Protein AF-A0A2S2Q730-F1 (afdb_monomer_lite)

Secondary structure (DSSP, 8-state):
-HHHHHHHHHHHHHHHHHHHHHHHHHHHT--TTTTHHHHHHHHHTT----PPPEEPTTS-EE-SHHHHHHHHHHHHHHHS---TT---TTHHHHHHHHHHHHHH--S--TTHHHHHHHHHHHHHHHHTT---

Structure (mmCIF, N/CA/C/O backbone):
data_AF-A0A2S2Q730-F1
#
_entry.id   AF-A0A2S2Q730-F1
#
loop_
_atom_site.group_PDB
_atom_site.id
_atom_site.type_symbol
_atom_site.label_atom_id
_atom_site.label_alt_id
_atom_site.label_comp_id
_atom_site.label_asym_id
_atom_site.label_entity_id
_atom_site.label_seq_id
_atom_site.pdbx_PDB_ins_code
_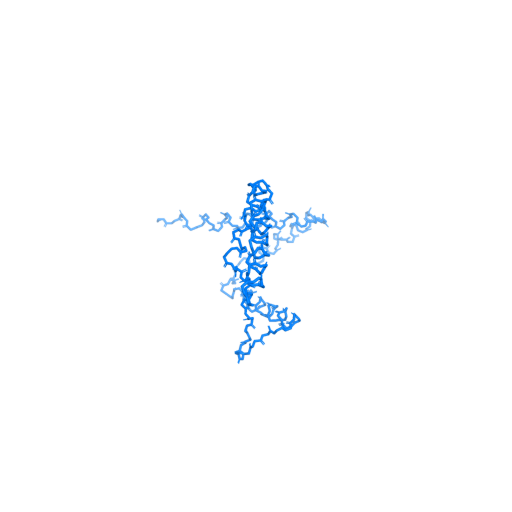atom_site.Cartn_x
_atom_site.Cartn_y
_atom_site.Cartn_z
_atom_site.occupancy
_atom_site.B_iso_or_equiv
_atom_site.auth_seq_id
_atom_site.auth_comp_id
_atom_site.auth_asym_id
_atom_site.auth_atom_id
_atom_site.pdbx_PDB_model_num
ATOM 1 N N . LYS A 1 1 ? -13.018 -8.496 44.611 1.00 72.00 1 LYS A N 1
ATOM 2 C CA . LYS A 1 1 ? -12.808 -9.065 43.246 1.00 72.00 1 LYS A CA 1
ATOM 3 C C . LYS A 1 1 ? -14.002 -8.853 42.290 1.00 72.00 1 LYS A C 1
ATOM 5 O O . LYS A 1 1 ? -13.782 -8.364 41.193 1.00 72.00 1 LYS A O 1
ATOM 10 N N . LYS A 1 2 ? -15.262 -9.133 42.680 1.00 88.69 2 LYS A N 1
ATOM 11 C CA . LYS A 1 2 ? -16.446 -9.005 41.788 1.00 88.69 2 LYS A CA 1
ATOM 12 C C . LYS A 1 2 ? -16.720 -7.584 41.255 1.00 88.69 2 LYS A C 1
ATOM 14 O O . LYS A 1 2 ? -17.036 -7.439 40.079 1.00 88.69 2 LYS A O 1
ATOM 19 N N . ILE A 1 3 ? -16.566 -6.551 42.090 1.00 93.50 3 ILE A N 1
ATOM 20 C CA . ILE A 1 3 ? -16.806 -5.144 41.705 1.00 93.50 3 ILE A CA 1
ATOM 21 C C . ILE A 1 3 ? -15.843 -4.707 40.591 1.00 93.50 3 ILE A C 1
ATOM 23 O O . ILE A 1 3 ? -16.283 -4.208 39.560 1.00 93.50 3 ILE A O 1
ATOM 27 N N . TYR A 1 4 ? -14.549 -4.992 40.749 1.00 94.69 4 TYR A N 1
ATOM 28 C CA . TYR A 1 4 ? -13.532 -4.700 39.734 1.00 94.69 4 TYR A CA 1
ATOM 29 C C . TYR A 1 4 ? -13.797 -5.423 38.410 1.00 94.69 4 TYR A C 1
ATOM 31 O O . TYR A 1 4 ? -13.734 -4.803 37.355 1.00 94.69 4 TYR A O 1
ATOM 39 N N . ASN A 1 5 ? -14.185 -6.702 38.452 1.00 96.12 5 ASN A N 1
ATOM 40 C CA . ASN A 1 5 ? -14.543 -7.447 37.240 1.00 96.12 5 ASN A CA 1
ATOM 41 C C . ASN A 1 5 ? -15.765 -6.840 36.534 1.00 96.12 5 ASN A C 1
ATOM 43 O O . ASN A 1 5 ? -15.797 -6.768 35.307 1.00 96.12 5 ASN A O 1
ATOM 47 N N . LYS A 1 6 ? -16.765 -6.378 37.300 1.00 96.25 6 LYS A N 1
ATOM 48 C CA . LYS A 1 6 ? -17.945 -5.700 36.750 1.00 96.25 6 LYS A CA 1
ATOM 49 C C . LYS A 1 6 ? -17.546 -4.401 36.053 1.00 96.25 6 LYS A C 1
ATOM 51 O O . LYS A 1 6 ? -17.939 -4.201 34.910 1.00 96.25 6 LYS A O 1
ATOM 56 N N . LEU A 1 7 ? -16.730 -3.569 36.701 1.00 96.19 7 LEU A N 1
ATOM 57 C CA . LEU A 1 7 ? -16.222 -2.320 36.124 1.00 96.19 7 LEU A CA 1
ATOM 58 C C . LEU A 1 7 ? -15.391 -2.570 34.859 1.00 96.19 7 LEU A C 1
ATOM 60 O O . LEU A 1 7 ? -15.644 -1.943 33.834 1.00 96.19 7 LEU A O 1
ATOM 64 N N . ALA A 1 8 ? -14.474 -3.538 34.891 1.00 96.44 8 ALA A N 1
ATOM 65 C CA . ALA A 1 8 ? -13.665 -3.911 33.734 1.00 96.44 8 ALA A CA 1
ATOM 66 C C . ALA A 1 8 ? -14.527 -4.390 32.554 1.00 96.44 8 ALA A C 1
ATOM 68 O O . ALA A 1 8 ? -14.286 -4.009 31.411 1.00 96.44 8 ALA A O 1
ATOM 69 N N . ASN A 1 9 ? -15.567 -5.187 32.813 1.00 97.12 9 ASN A N 1
ATOM 70 C CA . ASN A 1 9 ? -16.487 -5.642 31.771 1.00 97.12 9 ASN A CA 1
ATOM 71 C C . ASN A 1 9 ? -17.348 -4.503 31.215 1.00 97.12 9 ASN A C 1
ATOM 73 O O . ASN A 1 9 ? -17.600 -4.465 30.012 1.00 97.12 9 ASN A O 1
ATOM 77 N N . THR A 1 10 ? -17.787 -3.568 32.061 1.00 97.50 10 THR A N 1
ATOM 78 C CA . THR A 1 10 ? -18.490 -2.361 31.607 1.00 97.50 10 THR A CA 1
ATOM 79 C C . THR A 1 10 ? -17.595 -1.532 30.694 1.00 97.50 10 THR A C 1
ATOM 81 O O . THR A 1 10 ? -18.032 -1.149 29.612 1.00 97.50 10 THR A O 1
ATOM 84 N N . LEU 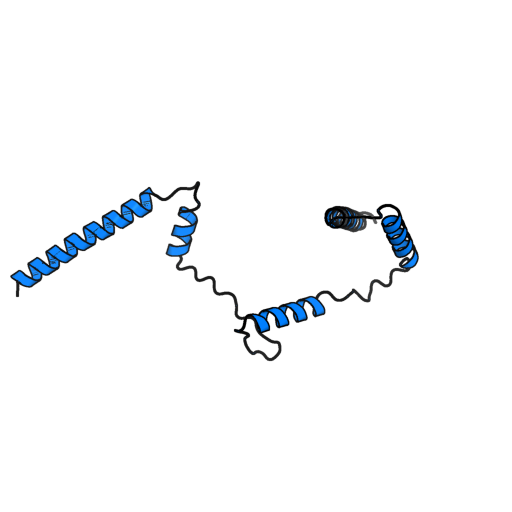A 1 11 ? -16.335 -1.320 31.082 1.00 97.56 11 LEU A N 1
ATOM 85 C CA . LEU A 1 11 ? -15.362 -0.595 30.271 1.00 97.56 11 LEU A CA 1
ATOM 86 C C . LEU A 1 11 ? -15.156 -1.268 28.910 1.00 97.56 11 LEU A C 1
ATOM 88 O O . LEU A 1 11 ? -15.295 -0.611 27.884 1.00 97.56 11 LEU A O 1
ATOM 92 N N . LYS A 1 12 ? -14.912 -2.586 28.894 1.00 97.44 12 LYS A N 1
ATOM 93 C CA . LYS A 1 12 ? -14.782 -3.365 27.651 1.00 97.44 12 LYS A CA 1
ATOM 94 C C . LYS A 1 12 ? -16.004 -3.197 26.749 1.00 97.44 12 LYS A C 1
ATOM 96 O O . LYS A 1 12 ? -15.851 -2.931 25.567 1.00 97.44 12 LYS A O 1
ATOM 101 N N . LYS A 1 13 ? -17.218 -3.275 27.309 1.00 97.88 13 LYS A N 1
ATOM 102 C CA . LYS A 1 13 ? -18.462 -3.071 26.548 1.00 97.88 13 LYS A CA 1
ATOM 103 C C . LYS A 1 13 ? -18.563 -1.672 25.948 1.00 97.88 13 LYS A C 1
ATOM 105 O O . LYS A 1 13 ? -19.032 -1.536 24.823 1.00 97.88 13 LYS A O 1
ATOM 110 N N . VAL A 1 14 ? -18.187 -0.637 26.699 1.00 97.94 14 VAL A N 1
ATOM 111 C CA . VAL A 1 14 ? -18.191 0.742 26.191 1.00 97.94 14 VAL A CA 1
ATOM 112 C C . VAL A 1 14 ? -17.170 0.892 25.067 1.00 97.94 14 VAL A C 1
ATOM 114 O O . VAL A 1 14 ? -17.517 1.430 24.021 1.00 97.94 14 VAL A O 1
ATOM 117 N N . LEU A 1 15 ? -15.961 0.357 25.243 1.00 98.00 15 LEU A N 1
ATOM 118 C CA . LEU A 1 15 ? -14.915 0.404 24.226 1.00 98.00 15 LEU A CA 1
ATOM 119 C C . LEU A 1 15 ? -15.357 -0.287 22.930 1.00 98.00 15 LEU A C 1
ATOM 121 O O . LEU A 1 15 ? -15.341 0.344 21.877 1.00 98.00 15 LEU A O 1
ATOM 125 N N . SER A 1 16 ? -15.886 -1.511 23.018 1.00 96.88 16 SER A N 1
ATOM 126 C CA . SER A 1 16 ? -16.391 -2.235 21.845 1.00 96.88 16 SER A CA 1
ATOM 127 C C . SER A 1 16 ? -17.521 -1.491 21.129 1.00 96.88 16 SER A C 1
ATOM 129 O O . SER A 1 16 ? -17.626 -1.552 19.910 1.00 96.88 16 SER A O 1
ATOM 131 N N . LYS A 1 17 ? -18.369 -0.744 21.851 1.00 97.88 17 LYS A N 1
ATOM 132 C CA . LYS A 1 17 ? -19.395 0.101 21.213 1.00 97.88 17 LYS A CA 1
ATOM 133 C C . LYS A 1 17 ? -18.782 1.250 20.411 1.00 97.88 17 LYS A C 1
ATOM 135 O O . LYS A 1 17 ? -19.303 1.579 19.348 1.00 97.88 17 LYS A O 1
ATOM 140 N N . VAL A 1 18 ? -17.717 1.871 20.920 1.00 97.75 18 VAL A N 1
ATOM 141 C CA . VAL A 1 18 ? -17.009 2.949 20.212 1.00 97.75 18 VAL A CA 1
ATOM 142 C C . VAL A 1 18 ? -16.309 2.397 18.972 1.00 97.75 18 VAL A C 1
ATOM 144 O O . VAL A 1 18 ? -16.448 2.973 17.895 1.00 97.75 18 VAL A O 1
ATOM 147 N N . GLU A 1 19 ? -15.625 1.260 19.102 1.00 96.56 19 GLU A N 1
ATOM 148 C CA . GLU A 1 19 ? -14.963 0.572 17.988 1.00 96.56 19 GLU A CA 1
ATOM 149 C C . GLU A 1 19 ? -15.966 0.178 16.899 1.00 96.56 19 GLU A C 1
ATOM 151 O O . GLU A 1 19 ? -15.765 0.523 15.736 1.00 96.56 19 GLU A O 1
ATOM 156 N N . ASN A 1 20 ? -17.096 -0.432 17.278 1.00 97.06 20 ASN A N 1
ATOM 157 C CA . ASN A 1 20 ? -18.156 -0.783 16.334 1.00 97.06 20 ASN A CA 1
ATOM 158 C C . ASN A 1 20 ? -18.705 0.449 15.617 1.00 97.06 20 ASN A C 1
ATOM 160 O O . ASN A 1 20 ? -18.832 0.438 14.401 1.00 97.06 20 ASN A O 1
ATOM 164 N N . ARG A 1 21 ? -18.983 1.544 16.336 1.00 97.44 21 ARG A N 1
ATOM 165 C CA . ARG A 1 21 ? -19.459 2.783 15.700 1.00 97.44 21 ARG A CA 1
ATOM 166 C C . ARG A 1 21 ? -18.443 3.332 14.696 1.00 97.44 21 ARG A C 1
ATOM 168 O O . ARG A 1 21 ? -18.834 3.796 13.631 1.00 97.44 21 ARG A O 1
ATOM 175 N N . SER A 1 22 ? -17.154 3.284 15.027 1.00 95.75 22 SER A N 1
ATOM 176 C CA . SER A 1 22 ? -16.087 3.692 14.109 1.00 95.75 22 SER A CA 1
ATOM 177 C C . SER A 1 22 ? -16.070 2.819 12.849 1.00 95.75 22 SER A C 1
ATOM 179 O O . SER A 1 22 ? -15.966 3.336 11.738 1.00 95.75 22 SER A O 1
ATOM 181 N N . PHE A 1 23 ? -16.248 1.506 13.011 1.00 94.56 23 PHE A N 1
ATOM 182 C CA . PHE A 1 23 ? -16.305 0.557 11.903 1.00 94.56 23 PHE A CA 1
ATOM 183 C C . PHE A 1 23 ? -17.538 0.759 11.009 1.00 94.56 23 PHE A C 1
ATOM 185 O O . PHE A 1 23 ? -17.398 0.823 9.791 1.00 94.56 23 PHE A O 1
ATOM 192 N N . GLU A 1 24 ? -18.723 0.964 11.585 1.00 96.25 24 GLU A N 1
ATOM 193 C CA . GLU A 1 24 ? -19.940 1.284 10.822 1.00 96.25 24 GLU A CA 1
ATOM 194 C C . GLU A 1 24 ? -19.788 2.594 10.033 1.00 96.25 24 GLU A C 1
ATOM 196 O O . GLU A 1 24 ? -20.123 2.678 8.849 1.00 96.25 24 GLU A O 1
ATOM 201 N N . ASN A 1 25 ? -19.204 3.620 10.656 1.00 95.69 25 ASN A N 1
ATOM 202 C CA . ASN A 1 25 ? -18.891 4.873 9.972 1.00 95.69 25 ASN A CA 1
ATOM 203 C C . ASN A 1 25 ? -17.887 4.658 8.831 1.00 95.69 25 ASN A C 1
ATOM 205 O O . ASN A 1 25 ? -17.995 5.280 7.778 1.00 95.69 25 ASN A O 1
ATOM 209 N N . PHE A 1 26 ? -16.899 3.784 9.012 1.00 94.12 26 PHE A N 1
ATOM 210 C CA . PHE A 1 26 ? -15.968 3.436 7.945 1.00 94.12 26 PHE A CA 1
ATOM 211 C C . PHE A 1 26 ? -16.687 2.765 6.768 1.00 94.12 26 PHE A C 1
ATOM 213 O O . PHE A 1 26 ? -16.485 3.191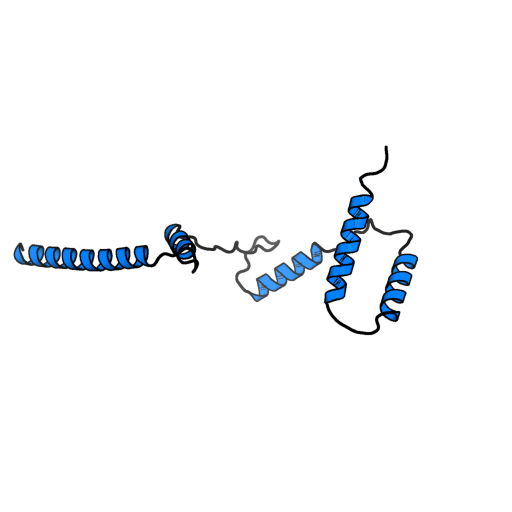 5.633 1.00 94.12 26 PHE A O 1
ATOM 220 N N . LEU A 1 27 ? -17.556 1.781 7.030 1.00 92.75 27 LEU A N 1
ATOM 221 C CA . LEU A 1 27 ? -18.307 1.063 5.995 1.00 92.75 27 LEU A CA 1
ATOM 222 C C . LEU A 1 27 ? -19.260 1.975 5.215 1.00 92.75 27 LEU A C 1
ATOM 224 O O . LEU A 1 27 ? -19.306 1.910 3.989 1.00 92.75 27 LEU A O 1
ATOM 228 N N . THR A 1 28 ? -19.986 2.851 5.909 1.00 94.31 28 THR A N 1
ATOM 229 C CA . THR A 1 28 ? -20.949 3.781 5.289 1.00 94.31 28 THR A CA 1
ATOM 230 C C . THR A 1 28 ? -20.286 4.847 4.418 1.00 94.31 28 THR A C 1
ATOM 232 O O . THR A 1 28 ? -20.888 5.314 3.455 1.00 94.31 28 THR A O 1
ATOM 235 N N . ASN A 1 29 ? -19.034 5.205 4.709 1.00 93.38 29 ASN A N 1
ATOM 236 C CA . ASN A 1 29 ? -18.263 6.165 3.919 1.00 93.38 29 ASN A CA 1
ATOM 237 C C . ASN A 1 29 ? -17.558 5.542 2.697 1.00 93.38 29 ASN A C 1
ATOM 239 O O . ASN A 1 29 ? -16.900 6.260 1.934 1.00 93.38 29 ASN A O 1
ATOM 243 N N . LEU A 1 30 ? -17.669 4.224 2.488 1.00 94.06 30 LEU A N 1
ATOM 244 C CA . LEU A 1 30 ? -17.142 3.575 1.290 1.00 94.06 30 LEU A CA 1
ATOM 245 C C . LEU A 1 30 ? -17.964 3.977 0.061 1.00 94.06 30 LEU A C 1
ATOM 247 O O . LEU A 1 30 ? -19.187 3.893 0.034 1.00 94.06 30 LEU A O 1
ATOM 251 N N . SER A 1 31 ? -17.269 4.399 -0.990 1.00 93.62 31 SER A N 1
ATOM 252 C CA . SER A 1 31 ? -17.857 4.875 -2.238 1.00 93.62 31 SER A CA 1
ATOM 253 C C . SER A 1 31 ? -17.044 4.406 -3.442 1.00 93.62 31 SER A C 1
ATOM 255 O O . SER A 1 31 ? -15.813 4.307 -3.405 1.00 93.62 31 SER A O 1
ATOM 257 N N . THR A 1 32 ? -17.748 4.147 -4.542 1.00 89.19 32 THR A N 1
ATOM 258 C CA . THR A 1 32 ? -17.171 3.788 -5.843 1.00 89.19 32 THR A CA 1
ATOM 259 C C . THR A 1 32 ? -16.455 4.959 -6.510 1.00 89.19 32 THR A C 1
ATOM 261 O O . THR A 1 32 ? -15.517 4.747 -7.271 1.00 89.19 32 THR A O 1
ATOM 264 N N . ASN A 1 33 ? -16.848 6.198 -6.203 1.00 91.94 33 ASN A N 1
ATOM 265 C CA . ASN A 1 33 ? -16.419 7.377 -6.964 1.00 91.94 33 ASN A CA 1
ATOM 266 C C . ASN A 1 33 ? -15.060 7.929 -6.507 1.00 91.94 33 ASN 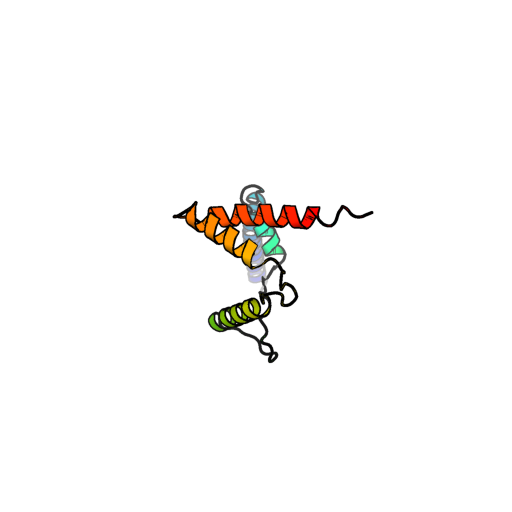A C 1
ATOM 268 O O . ASN A 1 33 ? -14.353 8.565 -7.279 1.00 91.94 33 ASN A O 1
ATOM 272 N N . ASN A 1 34 ? -14.683 7.693 -5.249 1.00 89.69 34 ASN A N 1
ATOM 273 C CA . ASN A 1 34 ? -13.476 8.255 -4.628 1.00 89.69 34 ASN A CA 1
ATOM 274 C C . ASN A 1 34 ? -12.356 7.214 -4.410 1.00 89.69 34 ASN A C 1
ATOM 276 O O . ASN A 1 34 ? -11.350 7.502 -3.756 1.00 89.69 34 ASN A O 1
ATOM 280 N N . GLY A 1 35 ? -12.538 5.983 -4.907 1.00 90.19 35 GLY A N 1
ATOM 281 C CA . GLY A 1 35 ? -11.573 4.887 -4.763 1.00 90.19 35 GLY A CA 1
ATOM 282 C C . GLY A 1 35 ? -11.379 4.381 -3.325 1.00 90.19 35 GLY A C 1
ATOM 283 O O . GLY A 1 35 ? -10.429 3.640 -3.061 1.00 90.19 35 GLY A O 1
ATOM 284 N N . SER A 1 36 ? -12.245 4.766 -2.382 1.00 93.19 36 SER A N 1
ATOM 285 C CA . SER A 1 36 ? -12.170 4.326 -0.980 1.00 93.19 36 SER A CA 1
ATOM 286 C C . SER A 1 36 ? -12.358 2.815 -0.829 1.00 93.19 36 SER A C 1
ATOM 288 O O . SER A 1 36 ? -11.646 2.206 -0.035 1.00 93.19 36 SER A O 1
ATOM 290 N N . ILE A 1 37 ? -13.209 2.192 -1.654 1.00 94.12 37 ILE A N 1
ATOM 291 C CA . ILE A 1 37 ? -13.396 0.730 -1.690 1.00 94.12 37 ILE A CA 1
ATOM 292 C C . ILE A 1 37 ? -12.073 0.015 -1.985 1.00 94.12 37 ILE A C 1
ATOM 294 O O . ILE A 1 37 ? -11.695 -0.907 -1.268 1.00 94.12 37 ILE A O 1
ATOM 298 N N . TRP A 1 38 ? -11.323 0.466 -2.995 1.00 90.69 38 TRP A N 1
ATOM 299 C CA . TRP A 1 38 ? -10.028 -0.131 -3.328 1.00 90.69 38 TRP A CA 1
ATOM 300 C C . TRP A 1 38 ? -9.018 0.023 -2.188 1.00 90.69 38 TRP A C 1
ATOM 302 O O . TRP A 1 38 ? -8.302 -0.921 -1.861 1.00 90.69 38 TRP A O 1
ATOM 312 N N . LYS A 1 39 ? -8.982 1.192 -1.535 1.00 90.31 39 LYS A N 1
ATOM 313 C CA . LYS A 1 39 ? -8.121 1.417 -0.363 1.00 90.31 39 LYS A CA 1
ATOM 314 C C . LYS A 1 39 ? -8.492 0.481 0.792 1.00 90.31 39 LYS A C 1
ATOM 316 O O . LYS A 1 39 ? -7.601 -0.137 1.367 1.00 90.31 39 LYS A O 1
ATOM 321 N N . ALA A 1 40 ? -9.782 0.337 1.090 1.00 92.75 40 ALA A N 1
ATOM 322 C CA . ALA A 1 40 ? -10.296 -0.562 2.120 1.00 92.75 40 ALA A CA 1
ATOM 323 C C . ALA A 1 40 ? -9.971 -2.035 1.823 1.00 92.75 40 ALA A C 1
ATOM 325 O O . ALA A 1 40 ? -9.459 -2.746 2.689 1.00 92.75 40 ALA A O 1
ATOM 326 N N . ALA A 1 41 ? -10.189 -2.475 0.582 1.00 91.44 41 ALA A N 1
ATOM 327 C CA . ALA A 1 41 ? -9.847 -3.819 0.127 1.00 91.44 41 ALA A CA 1
ATOM 328 C C . ALA A 1 41 ? -8.337 -4.079 0.237 1.00 91.44 41 ALA A C 1
ATOM 330 O O . ALA A 1 41 ? -7.914 -5.101 0.772 1.00 91.44 41 ALA A O 1
ATOM 331 N N . LYS A 1 42 ? -7.508 -3.118 -0.190 1.00 88.81 42 LYS A N 1
ATOM 332 C CA . LYS A 1 42 ? -6.045 -3.208 -0.105 1.00 88.81 42 LYS A CA 1
ATOM 333 C C . LYS A 1 42 ? -5.552 -3.345 1.339 1.00 88.81 42 LYS A C 1
ATOM 335 O O . LYS A 1 42 ? -4.651 -4.143 1.595 1.00 88.81 42 LYS A O 1
ATOM 340 N N . LEU A 1 43 ? -6.134 -2.581 2.266 1.00 89.12 43 LEU A N 1
ATOM 341 C CA . LEU A 1 43 ? -5.837 -2.685 3.697 1.00 89.12 43 LEU A CA 1
ATOM 342 C C . LEU A 1 43 ? -6.259 -4.049 4.255 1.00 89.12 43 LEU A C 1
ATOM 344 O O . LEU A 1 43 ? -5.466 -4.684 4.941 1.00 89.12 43 LEU A O 1
ATOM 348 N N . SER A 1 44 ? -7.455 -4.527 3.899 1.00 88.31 44 SER A N 1
ATOM 349 C CA . SER A 1 44 ? -7.997 -5.818 4.360 1.00 88.31 44 SER A CA 1
ATOM 350 C C . SER A 1 44 ? -7.167 -7.012 3.888 1.00 88.31 44 SER A C 1
ATOM 352 O O . SER A 1 44 ? -6.992 -7.980 4.617 1.00 88.31 44 SER A O 1
ATOM 354 N N . LEU A 1 45 ? -6.596 -6.927 2.686 1.00 89.12 45 LEU A N 1
ATOM 355 C CA . LEU A 1 45 ? -5.699 -7.948 2.143 1.00 89.12 45 LEU A CA 1
ATOM 356 C C . LEU A 1 45 ? -4.279 -7.879 2.723 1.00 89.12 45 LEU A C 1
ATOM 358 O O . LEU A 1 45 ? -3.419 -8.655 2.312 1.00 89.12 45 LEU A O 1
ATOM 362 N N . HIS A 1 46 ? -4.005 -6.934 3.634 1.00 83.06 46 HIS A N 1
ATOM 363 C CA . HIS A 1 46 ? -2.676 -6.687 4.200 1.00 83.06 46 HIS A CA 1
ATOM 364 C C . HIS A 1 46 ? -1.606 -6.575 3.103 1.00 83.06 46 HIS A C 1
ATOM 366 O O . HIS A 1 46 ? -0.462 -7.004 3.279 1.00 83.06 46 HIS A O 1
ATOM 372 N N . TYR A 1 47 ? -1.984 -6.023 1.945 1.00 79.00 47 TYR A N 1
ATOM 373 C CA . TYR A 1 47 ? -1.132 -6.041 0.768 1.00 79.00 47 TYR A CA 1
ATOM 374 C C . TYR A 1 47 ? 0.100 -5.166 1.010 1.00 79.00 47 TYR A C 1
ATOM 376 O O . TYR A 1 47 ? 0.054 -3.934 0.919 1.00 79.00 47 TYR A O 1
ATOM 384 N N . LYS A 1 48 ? 1.223 -5.817 1.314 1.00 75.62 48 LYS A N 1
ATOM 385 C CA . LYS A 1 48 ? 2.535 -5.186 1.345 1.00 75.62 48 LYS A CA 1
ATOM 386 C C . LYS A 1 48 ? 3.054 -5.173 -0.082 1.00 75.62 48 LYS A C 1
ATOM 388 O O . LYS A 1 48 ? 3.308 -6.224 -0.663 1.00 75.62 48 LYS A O 1
ATOM 393 N N . VAL A 1 49 ? 3.209 -3.976 -0.646 1.00 70.62 49 VAL A N 1
ATOM 394 C CA . VAL A 1 49 ? 3.984 -3.797 -1.877 1.00 70.62 49 VAL A CA 1
ATOM 395 C C . VAL A 1 49 ? 5.435 -4.104 -1.517 1.00 70.62 49 VAL A C 1
ATOM 397 O O . VAL A 1 49 ? 6.196 -3.210 -1.153 1.00 70.62 49 VAL A O 1
ATOM 400 N N . THR A 1 50 ? 5.818 -5.374 -1.554 1.00 72.06 50 THR A N 1
ATOM 401 C CA . THR A 1 50 ? 7.227 -5.740 -1.509 1.00 72.06 50 THR A CA 1
ATOM 402 C C . THR A 1 50 ? 7.759 -5.495 -2.907 1.00 72.06 50 THR A C 1
ATOM 404 O O . THR A 1 50 ? 7.468 -6.254 -3.830 1.00 72.06 50 THR A O 1
ATOM 407 N N . THR A 1 51 ? 8.496 -4.402 -3.097 1.00 68.06 51 THR A N 1
ATOM 408 C CA . THR A 1 51 ? 9.314 -4.283 -4.300 1.00 68.06 51 THR A CA 1
ATOM 409 C C . THR A 1 51 ? 10.343 -5.411 -4.240 1.00 68.06 51 THR A C 1
ATOM 411 O O . THR A 1 51 ? 11.044 -5.527 -3.230 1.00 68.06 51 THR A O 1
ATOM 414 N N . PRO A 1 52 ? 10.399 -6.300 -5.248 1.00 70.06 52 PRO A N 1
ATOM 415 C CA . PRO A 1 52 ? 11.372 -7.379 -5.234 1.00 70.06 52 PRO A CA 1
ATOM 416 C C . PRO A 1 52 ? 12.764 -6.762 -5.122 1.00 70.06 52 PRO A C 1
ATOM 418 O O . PRO A 1 52 ? 13.082 -5.781 -5.803 1.00 70.06 52 PRO A O 1
ATOM 421 N N . SER A 1 53 ? 13.576 -7.295 -4.212 1.00 73.44 53 SER A N 1
ATOM 422 C CA . SER A 1 53 ? 14.935 -6.816 -4.015 1.00 73.44 53 SER A CA 1
ATOM 423 C C . SER A 1 53 ? 15.714 -7.007 -5.312 1.00 73.44 53 SER A C 1
ATOM 425 O O . SER A 1 53 ? 15.807 -8.108 -5.856 1.00 73.44 53 SER A O 1
ATOM 427 N N . ILE A 1 54 ? 16.258 -5.910 -5.831 1.00 81.62 54 ILE A N 1
ATOM 428 C CA . ILE A 1 54 ? 16.994 -5.926 -7.089 1.00 81.62 54 ILE A CA 1
ATOM 429 C C . ILE A 1 54 ? 18.319 -6.644 -6.843 1.00 81.62 54 ILE A C 1
ATOM 431 O O . ILE A 1 54 ? 19.087 -6.260 -5.957 1.00 81.62 54 ILE A O 1
ATOM 435 N N . ARG A 1 55 ? 18.544 -7.722 -7.594 1.00 85.75 55 ARG A N 1
ATOM 436 C CA . ARG A 1 55 ? 19.694 -8.610 -7.431 1.00 85.75 55 ARG A CA 1
ATOM 437 C C . ARG A 1 55 ? 20.777 -8.257 -8.445 1.00 85.75 55 ARG A C 1
ATOM 439 O O . ARG A 1 55 ? 20.494 -8.096 -9.631 1.00 85.75 55 ARG A O 1
ATOM 446 N N . ARG A 1 56 ? 22.012 -8.140 -7.970 1.00 85.19 56 ARG A N 1
ATOM 447 C CA . ARG A 1 56 ? 23.210 -8.044 -8.808 1.00 85.19 56 ARG A CA 1
ATOM 448 C C . ARG A 1 56 ? 23.540 -9.398 -9.433 1.00 85.19 56 ARG A C 1
ATOM 450 O O . ARG A 1 56 ? 23.067 -10.445 -8.993 1.00 85.19 56 ARG A O 1
ATOM 457 N N . SER A 1 57 ? 24.382 -9.370 -10.460 1.00 83.38 57 SER A N 1
ATOM 458 C CA . SER A 1 57 ? 24.908 -10.570 -11.122 1.00 83.38 57 SER A CA 1
ATOM 459 C C . SER A 1 57 ? 25.770 -11.442 -10.202 1.00 83.38 57 SER A C 1
ATOM 461 O O . SER A 1 57 ? 25.849 -12.644 -10.414 1.00 83.38 57 SER A O 1
ATOM 463 N N . ASP A 1 58 ? 26.369 -10.854 -9.163 1.00 84.44 58 ASP A N 1
ATOM 464 C CA . ASP A 1 58 ? 27.110 -11.549 -8.096 1.00 84.44 58 ASP A CA 1
ATOM 465 C C . ASP A 1 58 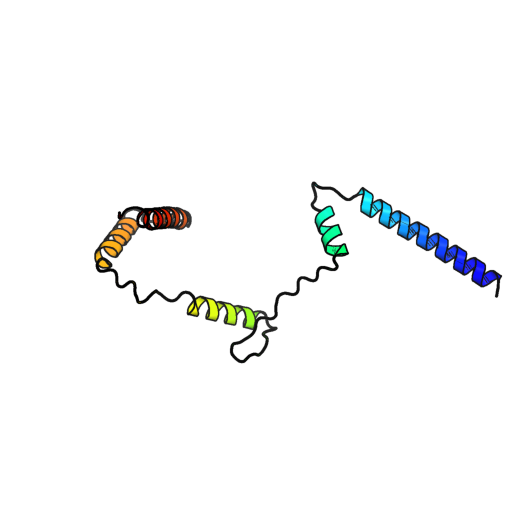? 26.190 -12.295 -7.104 1.00 84.44 58 ASP A C 1
ATOM 467 O O . ASP A 1 58 ? 26.655 -12.996 -6.209 1.00 84.44 58 ASP A O 1
ATOM 471 N N . GLY A 1 59 ? 24.872 -12.140 -7.245 1.00 83.44 59 GLY A N 1
ATOM 472 C CA . GLY A 1 59 ? 23.873 -12.734 -6.374 1.00 83.44 59 GLY A CA 1
ATOM 473 C C . GLY A 1 59 ? 23.524 -11.915 -5.129 1.00 83.44 59 GLY A C 1
ATOM 474 O O . GLY A 1 59 ? 22.591 -12.315 -4.427 1.00 83.44 59 GLY A O 1
ATOM 475 N N . SER A 1 60 ? 24.194 -10.785 -4.881 1.00 87.56 60 SER A N 1
ATOM 476 C CA . SER A 1 60 ? 23.913 -9.858 -3.779 1.00 87.56 60 SER A CA 1
ATOM 477 C C . SER A 1 60 ? 22.691 -8.974 -4.060 1.00 87.56 60 SER A C 1
ATOM 479 O O . SER A 1 60 ? 22.294 -8.764 -5.209 1.00 87.56 60 SER A O 1
ATOM 481 N N . TYR A 1 61 ? 22.077 -8.435 -3.005 1.00 87.31 61 TYR A N 1
ATOM 482 C CA . TYR A 1 61 ? 20.930 -7.530 -3.123 1.00 87.31 61 TYR A CA 1
ATOM 483 C C . TYR A 1 61 ? 21.344 -6.065 -3.013 1.00 87.31 61 TYR A C 1
ATOM 485 O O . TYR A 1 61 ? 22.212 -5.698 -2.218 1.00 87.31 61 TYR A O 1
ATOM 493 N N . VAL A 1 62 ? 20.675 -5.213 -3.789 1.00 88.88 62 VAL A N 1
ATOM 494 C CA . VAL A 1 62 ? 20.889 -3.766 -3.776 1.00 88.88 62 VAL A CA 1
ATOM 495 C C . VAL A 1 62 ? 19.800 -3.071 -2.972 1.00 88.88 62 VAL A C 1
ATOM 497 O O . VAL A 1 62 ? 18.629 -3.055 -3.355 1.00 88.88 62 VAL A O 1
ATOM 500 N N . SER A 1 63 ? 20.193 -2.475 -1.849 1.00 84.62 63 SER A N 1
ATOM 501 C CA . SER A 1 63 ? 19.295 -1.724 -0.969 1.00 84.62 63 SER A CA 1
ATOM 502 C C . SER A 1 63 ? 19.298 -0.219 -1.258 1.00 84.62 63 SER A C 1
ATOM 504 O O . SER A 1 63 ? 18.230 0.395 -1.207 1.00 84.62 63 SER A O 1
ATOM 506 N N . SER A 1 64 ? 20.451 0.363 -1.611 1.00 88.81 64 SER A N 1
ATOM 507 C CA . SER A 1 64 ? 20.600 1.797 -1.889 1.00 88.81 64 SER A CA 1
ATOM 508 C C . SER A 1 64 ? 19.928 2.213 -3.197 1.00 88.81 64 SER A C 1
ATOM 510 O O . SER A 1 64 ? 19.959 1.487 -4.190 1.00 88.81 64 SER A O 1
ATOM 512 N N . ASP A 1 65 ? 19.332 3.406 -3.210 1.00 87.69 65 ASP A N 1
ATOM 513 C CA . ASP A 1 65 ? 18.664 3.945 -4.398 1.00 87.69 65 ASP A CA 1
ATOM 514 C C . ASP A 1 65 ? 19.641 4.158 -5.567 1.00 87.69 65 ASP A C 1
ATOM 516 O O . ASP A 1 65 ? 19.395 3.703 -6.685 1.00 87.69 65 ASP A O 1
ATOM 520 N N . SER A 1 66 ? 20.819 4.721 -5.277 1.00 91.12 66 SER A N 1
ATOM 521 C CA . SER A 1 66 ? 21.898 4.897 -6.256 1.00 91.12 66 SER A CA 1
ATOM 522 C C . SER A 1 66 ? 22.319 3.578 -6.901 1.00 91.12 66 SER A C 1
ATOM 524 O O . SER A 1 66 ? 22.431 3.493 -8.123 1.00 91.12 66 SER A O 1
ATOM 526 N N . GLY A 1 67 ? 22.471 2.521 -6.100 1.00 89.81 67 GLY A N 1
ATOM 527 C CA . GLY A 1 67 ? 22.835 1.204 -6.608 1.00 89.81 67 GLY A CA 1
ATOM 528 C C . GLY A 1 67 ? 21.743 0.601 -7.493 1.00 89.81 67 GLY A C 1
ATOM 529 O O . GLY A 1 67 ? 22.054 -0.065 -8.479 1.00 89.81 67 GLY A O 1
ATOM 530 N N . LYS A 1 68 ? 20.461 0.819 -7.164 1.00 89.62 68 LYS A N 1
ATOM 531 C CA . LYS A 1 68 ? 19.341 0.361 -8.003 1.00 89.62 68 LYS A CA 1
ATOM 532 C C . LYS A 1 68 ? 19.359 1.077 -9.349 1.00 89.62 68 LYS A C 1
ATOM 534 O O . LYS A 1 68 ? 19.234 0.419 -10.378 1.00 89.62 68 LYS A O 1
ATOM 539 N N . SER A 1 69 ? 19.550 2.397 -9.338 1.00 91.69 69 SER A N 1
ATOM 540 C CA . SER A 1 69 ? 19.632 3.223 -10.547 1.00 91.69 69 SER A CA 1
ATOM 541 C C . SER A 1 69 ? 20.760 2.766 -11.473 1.00 91.69 69 SER A C 1
ATOM 543 O O . SER A 1 69 ? 20.543 2.535 -12.663 1.00 91.69 69 SER A O 1
ATOM 545 N N . GLU A 1 70 ? 21.950 2.539 -10.918 1.00 92.81 70 GLU A N 1
ATOM 546 C CA . GLU A 1 70 ? 23.099 2.060 -11.684 1.00 92.81 70 GLU A CA 1
ATOM 547 C C . GLU A 1 70 ? 22.857 0.673 -12.291 1.00 92.81 70 GLU A C 1
ATOM 549 O O . GLU A 1 70 ? 23.136 0.444 -13.470 1.00 92.81 70 GLU A O 1
ATOM 554 N N . LEU A 1 71 ? 22.261 -0.244 -11.528 1.00 92.31 71 LEU A N 1
ATOM 555 C CA . LEU A 1 71 ? 21.950 -1.585 -12.016 1.00 92.31 71 LEU A CA 1
ATOM 556 C C . LEU A 1 71 ? 20.910 -1.558 -13.140 1.00 92.31 71 LEU A C 1
ATOM 558 O O . LEU A 1 71 ? 21.090 -2.228 -14.157 1.00 92.31 71 LEU A O 1
ATOM 562 N N . PHE A 1 72 ? 19.862 -0.742 -13.001 1.00 90.38 72 PHE A N 1
ATOM 563 C CA . PHE A 1 72 ? 18.882 -0.534 -14.065 1.00 90.38 72 PHE A CA 1
ATOM 564 C C . PHE A 1 72 ? 19.509 0.080 -15.315 1.00 90.38 72 PHE A C 1
ATOM 566 O O . PHE A 1 72 ? 19.248 -0.403 -16.418 1.00 90.38 72 PHE A O 1
ATOM 573 N N . LYS A 1 73 ? 20.363 1.098 -15.160 1.00 92.88 73 LYS A N 1
ATOM 574 C CA . LYS A 1 73 ? 21.106 1.711 -16.270 1.00 92.88 73 LYS A CA 1
ATOM 575 C C . LYS A 1 73 ? 21.907 0.657 -17.033 1.00 92.88 73 LYS A C 1
ATOM 577 O O . LYS A 1 73 ? 21.795 0.571 -18.255 1.00 92.88 73 LYS A O 1
ATOM 582 N N . ASN A 1 74 ? 22.671 -0.163 -16.316 1.00 92.44 74 ASN A N 1
ATOM 583 C CA . ASN A 1 74 ? 23.507 -1.201 -16.914 1.00 92.44 74 ASN A CA 1
ATOM 584 C C . ASN A 1 74 ? 22.659 -2.285 -17.595 1.00 92.44 74 ASN A C 1
ATOM 586 O O . ASN A 1 74 ? 22.978 -2.715 -18.701 1.00 92.44 74 ASN A O 1
ATOM 590 N N . HIS A 1 75 ? 21.546 -2.690 -16.980 1.00 92.00 75 HIS A N 1
ATOM 591 C CA . HIS A 1 75 ? 20.620 -3.652 -17.574 1.00 92.00 75 HIS A CA 1
ATOM 592 C C . HIS A 1 75 ? 20.025 -3.140 -18.892 1.00 92.00 75 HIS A C 1
ATOM 594 O O . HIS A 1 75 ? 20.080 -3.844 -19.898 1.00 92.00 75 HIS A O 1
ATOM 600 N N . ILE A 1 76 ? 19.518 -1.903 -18.914 1.00 92.31 76 ILE A N 1
ATOM 601 C CA . ILE A 1 76 ? 18.972 -1.269 -20.124 1.00 92.31 76 ILE A CA 1
ATOM 602 C C . ILE A 1 76 ? 20.049 -1.187 -21.208 1.00 92.31 76 ILE A C 1
ATOM 604 O O . ILE A 1 76 ? 19.804 -1.589 -22.342 1.00 92.31 76 ILE A O 1
ATOM 608 N N . PHE A 1 77 ? 21.253 -0.729 -20.866 1.00 92.62 77 PHE A N 1
ATOM 609 C CA . PHE A 1 77 ? 22.361 -0.649 -21.819 1.00 92.62 77 PHE A CA 1
ATOM 610 C C . PHE A 1 77 ? 22.694 -2.011 -22.451 1.00 92.62 77 PHE A C 1
ATOM 612 O O . PHE A 1 77 ? 22.940 -2.098 -23.651 1.00 92.62 77 PHE A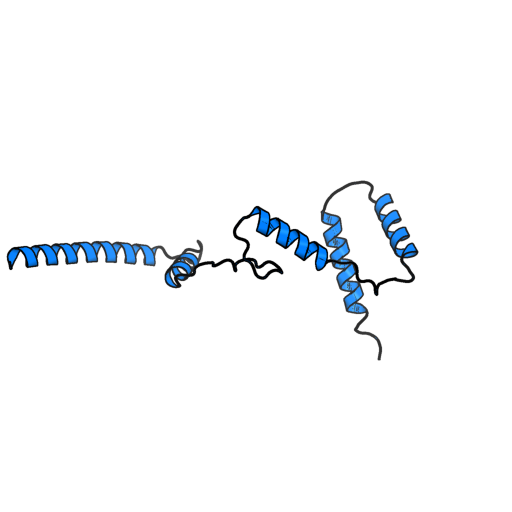 O 1
ATOM 619 N N . ASN A 1 78 ? 22.660 -3.087 -21.664 1.00 89.62 78 ASN A N 1
ATOM 620 C CA . ASN A 1 78 ? 22.978 -4.432 -22.143 1.00 89.62 78 ASN A CA 1
ATOM 621 C C . ASN A 1 78 ? 21.850 -5.068 -22.966 1.00 89.62 78 ASN A C 1
ATOM 623 O O . ASN A 1 78 ? 22.128 -5.787 -23.921 1.00 89.62 78 ASN A O 1
ATOM 627 N N . VAL A 1 79 ? 20.588 -4.827 -22.602 1.00 90.50 79 VAL A N 1
ATOM 628 C CA . VAL A 1 79 ? 19.427 -5.397 -23.306 1.00 90.50 79 VAL A CA 1
ATOM 629 C C . VAL A 1 79 ? 19.180 -4.687 -24.633 1.00 90.50 79 VAL A C 1
ATOM 631 O O . VAL A 1 79 ? 18.901 -5.332 -25.641 1.00 90.50 79 VAL A O 1
ATOM 634 N N . PHE A 1 80 ? 19.303 -3.362 -24.659 1.00 88.56 80 PHE A N 1
ATOM 635 C CA . PHE A 1 80 ? 19.018 -2.554 -25.843 1.00 88.56 80 PHE A CA 1
ATOM 636 C C . PHE A 1 80 ? 20.256 -2.358 -26.723 1.00 88.56 80 PHE A C 1
ATOM 638 O O . PHE A 1 80 ? 20.592 -1.239 -27.110 1.00 88.56 80 PHE A O 1
ATOM 645 N N . GLN A 1 81 ? 20.931 -3.458 -27.057 1.00 86.00 81 GLN A N 1
ATOM 646 C CA . GLN A 1 81 ? 22.036 -3.445 -28.012 1.00 86.00 81 GLN A CA 1
ATOM 647 C C . GLN A 1 81 ? 21.510 -3.504 -29.456 1.00 86.00 81 GLN A C 1
ATOM 649 O O . GLN A 1 81 ? 20.543 -4.224 -29.729 1.00 86.00 81 GLN A O 1
ATOM 654 N N . PRO A 1 82 ? 22.129 -2.779 -30.407 1.00 81.62 82 PRO A N 1
ATOM 655 C CA . PRO A 1 82 ? 21.755 -2.853 -31.815 1.00 81.62 82 PRO A CA 1
ATOM 656 C C . PRO A 1 82 ? 21.836 -4.293 -32.335 1.00 81.62 82 PRO A C 1
ATOM 658 O O . PRO A 1 82 ? 22.840 -4.983 -32.135 1.00 81.62 82 PRO A O 1
ATOM 661 N N . ASN A 1 83 ? 20.788 -4.755 -33.022 1.00 76.06 83 ASN A N 1
ATOM 662 C CA . ASN A 1 83 ? 20.779 -6.091 -33.609 1.00 76.06 83 ASN A CA 1
ATOM 663 C C . ASN A 1 83 ? 21.827 -6.175 -34.733 1.00 76.06 83 ASN A C 1
ATOM 665 O O . ASN A 1 83 ? 21.681 -5.544 -35.779 1.00 76.06 83 ASN A O 1
ATOM 669 N N . ARG A 1 84 ? 22.872 -6.982 -34.522 1.00 66.62 84 ARG A N 1
ATOM 670 C CA . ARG A 1 84 ? 23.988 -7.155 -35.467 1.00 66.62 84 ARG A CA 1
ATOM 671 C C . ARG A 1 84 ? 23.574 -7.778 -36.803 1.00 66.62 84 ARG A C 1
ATOM 673 O O . ARG A 1 84 ? 24.279 -7.602 -37.787 1.00 66.62 84 ARG A O 1
ATOM 680 N N . LEU A 1 85 ? 22.438 -8.476 -36.852 1.00 62.38 85 LEU A N 1
ATOM 681 C CA . LEU A 1 85 ? 21.924 -9.114 -38.070 1.00 62.38 85 LEU A CA 1
ATOM 682 C C . LEU A 1 85 ? 21.242 -8.119 -39.021 1.00 62.38 85 LEU A C 1
ATOM 684 O O . LEU A 1 85 ? 20.826 -8.485 -40.115 1.00 62.38 85 LEU A O 1
ATOM 688 N N . VAL A 1 86 ? 21.143 -6.850 -38.620 1.00 58.41 86 VAL A N 1
ATOM 689 C CA . VAL A 1 86 ? 20.487 -5.780 -39.369 1.00 58.41 86 VAL A CA 1
ATOM 690 C C . VAL A 1 86 ? 21.533 -4.875 -40.034 1.00 58.41 86 VAL A C 1
ATOM 692 O O . VAL A 1 86 ? 21.505 -3.652 -39.937 1.00 58.41 86 VAL A O 1
ATOM 695 N N . LEU A 1 87 ? 22.487 -5.471 -40.750 1.00 58.91 87 LEU A N 1
ATOM 696 C CA . LEU A 1 87 ? 23.247 -4.750 -41.774 1.00 58.91 87 LEU A CA 1
ATOM 697 C C . LEU A 1 87 ? 22.367 -4.674 -43.023 1.00 58.91 87 LEU A C 1
ATOM 699 O O . LEU A 1 87 ? 22.514 -5.431 -43.978 1.00 58.91 87 LEU A O 1
ATOM 703 N N . HIS A 1 88 ? 21.367 -3.794 -42.976 1.00 57.28 88 HIS A N 1
ATOM 704 C CA . HIS A 1 88 ? 20.515 -3.539 -44.125 1.00 57.28 88 HIS A CA 1
ATOM 705 C C . HIS A 1 88 ? 21.368 -2.980 -45.268 1.00 57.28 88 HIS A C 1
ATOM 707 O O . HIS A 1 88 ? 21.981 -1.925 -45.138 1.00 57.28 88 HIS A O 1
ATOM 713 N N . THR A 1 89 ? 21.323 -3.629 -46.426 1.00 57.72 89 THR A N 1
ATOM 714 C CA . THR A 1 89 ? 21.914 -3.196 -47.708 1.00 57.72 89 THR A CA 1
ATOM 715 C C . THR A 1 89 ? 21.474 -1.796 -48.180 1.00 57.72 89 THR A C 1
ATOM 717 O O . THR A 1 89 ? 21.956 -1.304 -49.193 1.00 57.72 89 THR A O 1
ATOM 720 N N . ASN A 1 90 ? 20.588 -1.125 -47.436 1.00 58.78 90 ASN A N 1
ATOM 721 C CA . ASN A 1 90 ? 20.021 0.190 -47.720 1.00 58.78 90 ASN A CA 1
ATOM 722 C C . ASN A 1 90 ? 20.298 1.249 -46.635 1.00 58.78 90 ASN A C 1
ATOM 724 O O . ASN A 1 90 ? 19.603 2.266 -46.596 1.00 58.78 90 ASN A O 1
ATOM 728 N N . THR A 1 91 ? 21.302 1.063 -45.765 1.00 63.50 91 THR A N 1
ATOM 729 C CA . THR A 1 91 ? 21.683 2.070 -44.746 1.00 63.50 91 THR A CA 1
ATOM 730 C C . THR A 1 91 ? 21.808 3.475 -45.337 1.00 63.50 91 THR A C 1
ATOM 732 O O . THR A 1 91 ? 21.234 4.418 -44.803 1.00 63.50 91 THR A O 1
ATOM 735 N N . ASN A 1 92 ? 22.449 3.611 -46.499 1.00 66.25 92 ASN A N 1
ATOM 736 C CA . ASN A 1 92 ? 22.639 4.901 -47.165 1.00 66.25 92 ASN A CA 1
ATOM 737 C C . ASN A 1 92 ? 21.331 5.538 -47.664 1.00 66.25 92 ASN A C 1
ATOM 739 O O . ASN A 1 92 ? 21.187 6.757 -47.613 1.00 66.25 92 ASN A O 1
ATOM 743 N N . ALA A 1 93 ? 20.358 4.745 -48.121 1.00 68.94 93 ALA A N 1
ATOM 744 C CA . ALA A 1 93 ? 19.061 5.263 -48.559 1.00 68.94 93 ALA A CA 1
ATOM 745 C C . ALA A 1 93 ? 18.225 5.757 -47.368 1.00 68.94 93 ALA A C 1
ATOM 747 O O . ALA A 1 93 ? 17.625 6.830 -47.429 1.00 68.94 93 ALA A O 1
ATOM 748 N N . VAL A 1 94 ? 18.246 5.008 -46.261 1.00 69.31 94 VAL A N 1
ATOM 749 C CA . VAL A 1 94 ? 17.559 5.384 -45.018 1.00 69.31 94 VAL A CA 1
ATOM 750 C C . VAL A 1 94 ? 18.193 6.631 -44.400 1.00 69.31 94 VAL A C 1
ATOM 752 O O . VAL A 1 94 ? 17.472 7.550 -44.021 1.00 69.31 94 VAL A O 1
ATOM 755 N N . LEU A 1 95 ? 19.526 6.710 -44.357 1.00 73.62 95 LEU A N 1
ATOM 756 C CA . LEU A 1 95 ? 20.246 7.883 -43.851 1.00 73.62 95 LEU A CA 1
ATOM 757 C C . LEU A 1 95 ? 19.972 9.126 -44.704 1.00 73.62 95 LEU A C 1
ATOM 759 O O . LEU A 1 95 ? 19.639 10.172 -44.155 1.00 73.62 95 LEU A O 1
ATOM 763 N N . ARG A 1 96 ? 19.990 8.999 -46.039 1.00 73.94 96 ARG A N 1
ATOM 764 C CA . ARG A 1 96 ? 19.616 10.100 -46.944 1.00 73.94 96 ARG A CA 1
ATOM 765 C C . ARG A 1 96 ? 18.182 10.571 -46.729 1.00 73.94 96 ARG A C 1
ATOM 767 O O . ARG A 1 96 ? 17.935 11.770 -46.796 1.00 73.94 96 ARG A O 1
ATOM 774 N N . TYR A 1 97 ? 17.247 9.653 -46.484 1.00 73.69 97 TYR A N 1
ATOM 775 C CA . TYR A 1 97 ? 15.857 10.000 -46.194 1.00 73.69 97 TYR A CA 1
ATOM 776 C C . TYR A 1 97 ? 15.725 10.741 -44.855 1.00 73.69 97 TYR A C 1
ATOM 778 O O . TYR A 1 97 ? 15.063 11.774 -44.796 1.00 73.69 97 TYR A O 1
ATOM 786 N N . LEU A 1 98 ? 16.402 10.275 -43.801 1.00 71.88 98 LEU A N 1
ATOM 787 C CA . LEU A 1 98 ? 16.402 10.937 -42.492 1.00 71.88 98 LEU A CA 1
ATOM 788 C C . LEU A 1 98 ? 17.047 12.331 -42.544 1.00 71.88 98 LEU A C 1
ATOM 790 O O . LEU A 1 98 ? 16.480 13.269 -41.990 1.00 71.88 98 LEU A O 1
ATOM 794 N N . ASP A 1 99 ? 18.154 12.502 -43.269 1.00 72.88 99 ASP A N 1
ATOM 795 C CA . ASP A 1 99 ? 18.789 13.813 -43.481 1.00 72.88 99 ASP A CA 1
ATOM 796 C C . ASP A 1 99 ? 17.888 14.787 -44.252 1.00 72.88 99 ASP A C 1
ATOM 798 O O . ASP A 1 99 ? 17.861 15.987 -43.967 1.00 72.88 99 ASP A O 1
ATOM 802 N N . LEU A 1 100 ? 17.117 14.279 -45.218 1.00 76.56 100 LEU A N 1
ATOM 803 C CA . LEU A 1 100 ? 16.110 15.063 -45.934 1.00 76.56 100 LEU A CA 1
ATOM 804 C C . LEU A 1 100 ? 14.991 15.517 -44.992 1.00 76.56 100 LEU A C 1
ATOM 806 O O . LEU A 1 100 ? 14.608 16.684 -45.021 1.00 76.56 100 LEU A O 1
ATOM 810 N N . LEU A 1 101 ? 14.514 14.633 -44.112 1.00 68.88 101 LEU A N 1
ATOM 811 C CA . LEU A 1 101 ? 13.503 14.986 -43.114 1.00 68.88 101 LEU A CA 1
ATOM 812 C C . LEU A 1 101 ? 14.018 16.013 -42.095 1.00 68.88 101 LEU A C 1
ATOM 814 O O . LEU A 1 101 ? 13.276 16.921 -41.726 1.00 68.88 101 LEU A O 1
ATOM 818 N N . LEU A 1 102 ? 15.287 15.927 -41.685 1.00 65.12 102 LEU A N 1
ATOM 819 C CA . LEU A 1 102 ? 15.909 16.904 -40.783 1.00 65.12 102 LEU A CA 1
ATOM 820 C C . LEU A 1 102 ? 16.074 18.287 -41.435 1.00 65.12 102 LEU A C 1
ATOM 822 O O . LEU A 1 102 ? 15.949 19.302 -40.752 1.00 65.12 102 LEU A O 1
ATOM 826 N N . LYS A 1 103 ? 16.303 18.342 -42.754 1.00 68.44 103 LYS A N 1
ATOM 827 C CA . LYS A 1 103 ? 16.344 19.601 -43.521 1.00 68.44 103 LYS A CA 1
ATOM 828 C C . LYS A 1 103 ? 14.962 20.217 -43.740 1.00 68.44 103 LYS A C 1
ATOM 830 O O . LYS A 1 103 ? 14.846 21.438 -43.736 1.00 68.44 103 LYS A O 1
ATOM 835 N N . ILE A 1 104 ? 13.930 19.394 -43.933 1.00 62.41 104 ILE A N 1
ATOM 836 C CA . ILE A 1 104 ? 12.553 19.860 -44.172 1.00 62.41 104 ILE A CA 1
ATOM 837 C C . ILE A 1 104 ? 11.907 20.393 -42.883 1.00 62.41 104 ILE A C 1
ATOM 839 O O . ILE A 1 104 ? 11.093 21.313 -42.941 1.00 62.41 104 ILE A O 1
ATOM 843 N N . PHE A 1 105 ? 12.296 19.877 -41.714 1.00 60.72 105 PHE A N 1
ATOM 844 C CA . PHE A 1 105 ? 11.749 20.304 -40.424 1.00 60.72 105 PHE A CA 1
ATOM 845 C C . PHE A 1 105 ? 12.852 20.853 -39.506 1.00 60.72 105 PHE A C 1
ATOM 847 O O . PHE A 1 105 ? 13.290 20.165 -38.583 1.00 60.72 105 PHE A O 1
ATOM 854 N N . PRO A 1 106 ? 13.302 22.106 -39.709 1.00 54.59 106 PRO A N 1
ATOM 855 C CA . PRO A 1 106 ? 14.490 22.632 -39.041 1.00 54.59 106 PRO A CA 1
ATOM 856 C C . PRO A 1 106 ? 14.302 22.952 -37.547 1.00 54.59 106 PRO A C 1
ATOM 858 O O . PRO A 1 106 ? 15.276 23.312 -36.885 1.00 54.59 106 PRO A O 1
ATOM 861 N N . ARG A 1 107 ? 13.096 22.828 -36.960 1.00 52.91 107 ARG A N 1
ATOM 862 C CA . ARG A 1 107 ? 12.943 22.959 -35.501 1.00 52.91 107 ARG A CA 1
ATOM 863 C C . ARG A 1 107 ? 11.659 22.363 -34.905 1.00 52.91 107 ARG A C 1
ATOM 865 O O . ARG A 1 107 ? 10.551 22.799 -35.194 1.00 52.91 107 ARG A O 1
ATOM 872 N N . SER A 1 108 ? 11.900 21.535 -33.888 1.00 54.19 108 SER A N 1
ATOM 873 C CA . SER A 1 108 ? 11.173 21.392 -32.614 1.00 54.19 108 SER A CA 1
ATOM 874 C C . SER A 1 108 ? 10.079 20.322 -32.428 1.00 54.19 108 SER A C 1
ATOM 876 O O . SER A 1 108 ? 9.139 20.169 -33.198 1.00 54.19 108 SER A O 1
ATOM 878 N N . ASN A 1 109 ? 10.219 19.703 -31.247 1.00 49.88 109 ASN A N 1
ATOM 879 C CA . ASN A 1 109 ? 9.233 19.076 -30.368 1.00 49.88 109 ASN A CA 1
ATOM 880 C C . ASN A 1 109 ? 8.788 17.630 -30.654 1.00 49.88 109 ASN A C 1
ATOM 882 O O . ASN A 1 109 ? 7.996 17.352 -31.544 1.00 49.88 109 ASN A O 1
ATOM 886 N N . ILE A 1 110 ? 9.295 16.737 -29.786 1.00 52.44 110 ILE A N 1
ATOM 887 C CA . ILE A 1 110 ? 8.749 15.544 -29.086 1.00 52.44 110 ILE A CA 1
ATOM 888 C C . ILE A 1 110 ? 7.555 14.784 -29.721 1.00 52.44 110 ILE A C 1
ATOM 890 O O . ILE A 1 110 ? 7.540 13.554 -29.692 1.00 52.44 110 ILE A O 1
ATOM 894 N N . PHE A 1 111 ? 6.598 15.460 -30.352 1.00 49.91 111 PHE A N 1
ATOM 895 C CA . PHE A 1 111 ? 5.458 14.876 -31.062 1.00 49.91 111 PHE A CA 1
ATOM 896 C C . PHE A 1 111 ? 5.834 14.106 -32.344 1.00 49.91 111 PHE A C 1
ATOM 898 O O . PHE A 1 111 ? 5.127 13.171 -32.720 1.00 49.91 111 PHE A O 1
ATOM 905 N N . GLN A 1 112 ? 6.976 14.393 -32.981 1.00 54.25 112 GLN A N 1
ATOM 906 C CA . GLN A 1 112 ? 7.395 13.683 -34.205 1.00 54.25 112 GLN A CA 1
ATOM 907 C C . GLN A 1 112 ? 7.806 12.216 -33.965 1.00 54.25 112 GLN A C 1
ATOM 909 O O . GLN A 1 112 ? 7.587 11.360 -34.825 1.00 54.25 112 GLN A O 1
ATOM 914 N N . ARG A 1 113 ? 8.332 11.882 -32.776 1.00 53.22 113 ARG A N 1
ATOM 915 C CA . ARG A 1 113 ? 8.711 10.497 -32.427 1.00 53.22 113 ARG A CA 1
ATOM 916 C C . ARG A 1 113 ? 7.507 9.552 -32.380 1.00 53.22 113 ARG A C 1
ATOM 918 O O . ARG A 1 113 ? 7.642 8.378 -32.718 1.00 53.22 113 ARG A O 1
ATOM 925 N N . ALA A 1 114 ? 6.338 10.053 -31.981 1.00 53.31 114 ALA A N 1
ATOM 926 C CA . ALA A 1 114 ? 5.115 9.256 -31.924 1.00 53.31 114 ALA A CA 1
ATOM 927 C C . ALA A 1 114 ? 4.615 8.886 -33.329 1.00 53.31 114 ALA A C 1
ATOM 929 O O . ALA A 1 114 ? 4.257 7.732 -33.564 1.00 53.31 114 ALA A O 1
ATOM 930 N N . ILE A 1 115 ? 4.671 9.832 -34.274 1.00 53.25 115 ILE A N 1
ATOM 931 C CA . ILE A 1 115 ? 4.247 9.601 -35.660 1.00 53.25 115 ILE A CA 1
ATOM 932 C C . ILE A 1 115 ? 5.182 8.604 -36.356 1.00 53.25 115 ILE A C 1
ATOM 934 O O . ILE A 1 115 ? 4.688 7.651 -36.951 1.00 53.25 115 ILE A O 1
ATOM 938 N N . LEU A 1 116 ? 6.508 8.738 -36.207 1.00 55.53 116 LEU A N 1
ATOM 939 C CA . LEU A 1 116 ? 7.478 7.802 -36.803 1.00 55.53 116 LEU A CA 1
ATOM 940 C C . LEU A 1 116 ? 7.338 6.364 -36.271 1.00 55.53 116 LEU A C 1
ATOM 942 O O . LEU A 1 116 ? 7.448 5.403 -37.032 1.00 55.53 116 LEU A O 1
ATOM 946 N N . ASN A 1 117 ? 7.041 6.195 -34.979 1.00 57.03 117 ASN A N 1
ATOM 947 C CA . ASN A 1 117 ? 6.833 4.868 -34.391 1.00 57.03 117 ASN A CA 1
ATOM 948 C C . ASN A 1 117 ? 5.527 4.201 -34.863 1.00 57.03 117 ASN A C 1
ATOM 950 O O . ASN A 1 117 ? 5.472 2.974 -34.982 1.00 57.03 117 ASN A O 1
ATOM 954 N N . LEU A 1 118 ? 4.482 4.989 -35.143 1.00 53.50 118 LEU A N 1
ATOM 955 C CA . LEU A 1 118 ? 3.209 4.493 -35.677 1.00 53.50 118 LEU A CA 1
ATOM 956 C C . LEU A 1 118 ? 3.344 4.024 -37.131 1.00 53.50 118 LEU A C 1
ATOM 958 O O . LEU A 1 118 ? 2.792 2.981 -37.489 1.00 53.50 118 LEU A O 1
ATOM 962 N N . THR A 1 119 ? 4.110 4.729 -37.967 1.00 48.25 119 THR A N 1
ATOM 963 C CA . THR A 1 119 ? 4.367 4.298 -39.350 1.00 48.25 119 THR A CA 1
ATOM 964 C C . THR A 1 119 ? 5.275 3.073 -39.415 1.00 48.25 119 THR A C 1
ATOM 966 O O . THR A 1 119 ? 4.984 2.160 -40.185 1.00 48.25 119 THR A O 1
ATOM 969 N N . PHE A 1 120 ? 6.308 2.982 -38.570 1.00 55.50 120 PHE A N 1
ATOM 970 C CA . PHE A 1 120 ? 7.234 1.842 -38.584 1.00 55.50 120 PHE A CA 1
ATOM 971 C C . PHE A 1 120 ? 6.579 0.520 -38.141 1.00 55.50 120 PHE A C 1
ATOM 973 O O . PHE A 1 120 ? 6.851 -0.537 -38.707 1.00 55.50 120 PHE A O 1
ATOM 980 N N . LYS A 1 121 ? 5.658 0.550 -37.166 1.00 52.94 121 LYS A N 1
ATOM 981 C CA . LYS A 1 121 ? 4.924 -0.662 -36.747 1.00 52.94 121 LYS A CA 1
ATOM 982 C C . LYS A 1 121 ? 3.965 -1.184 -37.822 1.00 52.94 121 LYS A C 1
ATOM 984 O O . LYS A 1 121 ? 3.820 -2.396 -37.974 1.00 52.94 121 LYS A O 1
ATOM 989 N N . ASN A 1 122 ? 3.333 -0.291 -38.583 1.00 52.28 122 ASN A N 1
ATOM 990 C CA . ASN A 1 122 ? 2.334 -0.667 -39.586 1.00 52.28 122 ASN A CA 1
ATOM 991 C C . ASN A 1 122 ? 2.939 -1.241 -40.878 1.00 52.28 122 ASN A C 1
ATOM 993 O O . ASN A 1 122 ? 2.297 -2.057 -41.539 1.00 52.28 122 ASN A O 1
ATOM 997 N N . THR A 1 123 ? 4.171 -0.871 -41.233 1.00 48.94 123 THR A N 1
ATOM 998 C CA . THR A 1 123 ? 4.857 -1.410 -42.420 1.00 48.94 123 THR A CA 1
ATOM 999 C C . THR A 1 123 ? 5.440 -2.801 -42.169 1.00 48.94 123 THR A C 1
ATOM 1001 O O . THR A 1 123 ? 5.314 -3.681 -43.019 1.00 48.94 123 THR A O 1
ATOM 1004 N N . VAL A 1 124 ? 5.977 -3.056 -40.971 1.00 51.84 124 VAL A N 1
ATOM 1005 C CA . VAL A 1 124 ? 6.532 -4.371 -40.597 1.00 51.84 124 VAL A CA 1
ATOM 1006 C C . VAL A 1 124 ? 5.433 -5.436 -40.450 1.00 51.84 124 VAL A C 1
ATOM 1008 O O . VAL A 1 124 ? 5.614 -6.573 -40.886 1.00 51.84 124 VAL A O 1
ATOM 1011 N N . SER A 1 125 ? 4.256 -5.066 -39.924 1.00 47.56 125 SER A N 1
ATOM 1012 C CA . SER A 1 125 ? 3.105 -5.981 -39.787 1.00 47.56 125 SER A CA 1
ATOM 1013 C C . SER A 1 125 ? 2.418 -6.339 -41.113 1.00 47.56 125 SER A C 1
ATOM 1015 O O . SER A 1 125 ? 1.744 -7.365 -41.195 1.00 47.56 125 SER A O 1
ATOM 1017 N N . ARG A 1 126 ? 2.580 -5.522 -42.163 1.00 47.88 126 ARG A N 1
ATOM 1018 C CA . ARG A 1 126 ? 2.026 -5.812 -43.497 1.00 47.88 126 ARG A CA 1
ATOM 1019 C C . ARG A 1 126 ? 2.915 -6.728 -44.341 1.00 47.88 126 ARG A C 1
ATOM 1021 O O . ARG A 1 126 ? 2.389 -7.412 -45.209 1.00 47.88 126 ARG A O 1
ATOM 1028 N N . SER A 1 127 ? 4.216 -6.805 -44.053 1.00 48.12 127 SER A N 1
ATOM 1029 C CA . SER A 1 127 ? 5.158 -7.646 -44.810 1.00 48.12 127 SER A CA 1
ATOM 1030 C C . SER A 1 127 ? 5.013 -9.155 -44.521 1.00 48.12 127 SER A C 1
ATOM 1032 O O . SER A 1 127 ? 5.254 -9.979 -45.391 1.00 48.12 127 SER A O 1
ATOM 1034 N N . HIS A 1 128 ? 4.519 -9.549 -43.340 1.00 46.69 128 HIS A N 1
ATOM 1035 C CA . HIS A 1 128 ? 4.384 -10.969 -42.953 1.00 46.69 128 HIS A CA 1
ATOM 1036 C C . HIS A 1 128 ? 3.041 -11.618 -43.348 1.00 46.69 128 HIS A C 1
ATOM 1038 O O . HIS A 1 128 ? 2.674 -12.653 -42.796 1.00 46.69 128 HIS A O 1
ATOM 1044 N N . ARG A 1 129 ? 2.268 -11.017 -44.264 1.00 46.28 129 ARG A N 1
ATOM 1045 C CA . ARG A 1 129 ? 0.935 -11.527 -44.649 1.00 46.28 129 ARG A CA 1
ATOM 1046 C C . ARG A 1 129 ? 0.694 -11.660 -46.157 1.00 46.28 129 ARG A C 1
ATOM 1048 O O . ARG A 1 129 ? -0.454 -11.737 -46.577 1.00 46.28 129 ARG A O 1
ATOM 1055 N N . GLY A 1 130 ? 1.755 -11.703 -46.960 1.00 49.00 130 GLY A N 1
ATOM 1056 C CA . GLY A 1 130 ? 1.650 -11.878 -48.407 1.00 49.00 130 GLY A CA 1
ATOM 1057 C C . GLY A 1 130 ? 2.858 -12.597 -48.986 1.00 49.00 130 GLY A C 1
ATOM 1058 O O . GLY A 1 130 ? 3.778 -11.949 -49.468 1.00 49.00 130 GLY A O 1
ATOM 1059 N N . SER A 1 131 ? 2.856 -13.924 -48.913 1.00 37.94 131 SER A N 1
ATOM 1060 C CA . SER A 1 131 ? 3.574 -14.828 -49.821 1.00 37.94 131 SER A CA 1
ATOM 1061 C C . SER A 1 131 ? 2.948 -16.213 -49.643 1.00 37.94 131 SER A C 1
ATOM 1063 O O . SER A 1 131 ? 3.289 -16.937 -48.709 1.00 37.94 131 SER A O 1
ATOM 1065 N N . ILE A 1 132 ? 1.928 -16.479 -50.464 1.00 40.56 132 ILE A N 1
ATOM 1066 C CA . ILE A 1 132 ? 1.575 -17.827 -50.928 1.00 40.56 132 ILE A CA 1
ATOM 1067 C C . ILE A 1 132 ? 2.540 -18.130 -52.071 1.00 40.56 132 ILE A C 1
ATOM 1069 O O . ILE A 1 132 ? 2.787 -17.178 -52.850 1.00 40.56 132 ILE A O 1
#

pLDDT: mean 77.81, std 17.47, range [37.94, 98.0]

Sequence (132 aa):
KKIYNKLANTLKKVLSKVENRSFENFLTNLSTNNGSIWKAAKLSLHYKVTTPSIRRSDGSYVSSDSGKSELFKNHIFNVFQPNRLVLHTNTNAVLRYLDLLLKIFPRSNIFQRAILNLTFKNTVSRSHRGSI

Organism: NCBI:txid143950

Radius of gyration: 31.32 Å; chains: 1; bounding box: 48×41×94 Å

Foldseek 3Di:
DVVVVVVVVVVVVVVVVVVVVVVVVLVVPDDPPPCSVVVVVCVVVVDDPPPPFDADPVRDGDDDPVVVVVVVVVVCVVVPDPDPVPPPPCPVVVVVVVVVVCVVDVDDDDVVVVVVVVVVVVVVVVVVPDDD